Protein AF-A0A531LJQ5-F1 (afdb_monomer_lite)

Foldseek 3Di:
DDDDVVVQKDKDWDQQDDPRFTAIKIAGNPPRDIGGDDPPGAQRWDDWDADPVNQFIWTDRPRDPDTDTGGDDD

Secondary structure (DSSP, 8-state):
-EEETTTTEEEEEESS-GGG--EEEEEETTT--EEEEE-S--SSEEEEEE-TTSSEEEEEETTTTEEEEEE---

pLDDT: mean 92.93, std 8.01, range [65.94, 98.44]

Structure (mmCIF, N/CA/C/O backbone):
data_AF-A0A531LJQ5-F1
#
_entry.id   AF-A0A531LJQ5-F1
#
loop_
_atom_site.group_PDB
_atom_site.id
_atom_site.type_symbol
_atom_site.label_atom_id
_atom_site.label_alt_id
_atom_site.label_comp_id
_atom_site.label_asym_id
_atom_site.label_entity_id
_atom_site.label_seq_id
_atom_site.pdbx_PDB_ins_code
_atom_site.Cartn_x
_atom_site.Cartn_y
_atom_site.Cartn_z
_atom_site.occupancy
_atom_site.B_iso_or_equiv
_atom_site.auth_seq_id
_atom_site.auth_comp_id
_atom_site.auth_asym_id
_atom_site.auth_atom_id
_atom_site.pdbx_PDB_model_num
ATOM 1 N N . PRO A 1 1 ? -4.411 5.622 -4.008 1.00 94.88 1 PRO A N 1
ATOM 2 C CA . PRO A 1 1 ? -4.613 5.417 -2.550 1.00 94.88 1 PRO A CA 1
ATOM 3 C C . PRO A 1 1 ? -5.687 4.347 -2.319 1.00 94.88 1 PRO A C 1
ATOM 5 O O . PRO A 1 1 ? -6.561 4.205 -3.171 1.00 94.88 1 PRO A O 1
ATOM 8 N N . ILE A 1 2 ? -5.620 3.619 -1.202 1.00 98.19 2 ILE A N 1
ATOM 9 C CA . ILE A 1 2 ? -6.591 2.590 -0.797 1.00 98.19 2 ILE A CA 1
ATOM 10 C C . ILE A 1 2 ? -7.016 2.838 0.650 1.00 98.19 2 ILE A C 1
ATOM 12 O O . ILE A 1 2 ? -6.162 2.990 1.518 1.00 98.19 2 ILE A O 1
ATOM 16 N N . VAL A 1 3 ? -8.324 2.872 0.904 1.00 98.19 3 VAL A N 1
ATOM 17 C CA . VAL A 1 3 ? -8.898 3.059 2.244 1.00 98.19 3 VAL A CA 1
ATOM 18 C C . VAL A 1 3 ? -9.364 1.704 2.777 1.00 98.19 3 VAL A C 1
ATOM 20 O O . VAL A 1 3 ? -10.192 1.049 2.151 1.00 98.19 3 VAL A O 1
ATOM 23 N N . ASP A 1 4 ? -8.838 1.292 3.928 1.00 97.12 4 ASP A N 1
ATOM 24 C CA . ASP A 1 4 ? -9.295 0.141 4.709 1.00 97.12 4 ASP A CA 1
ATOM 25 C C . ASP A 1 4 ? -10.029 0.654 5.951 1.00 97.12 4 ASP A C 1
ATOM 27 O O . ASP A 1 4 ? -9.447 0.811 7.027 1.00 97.12 4 ASP A O 1
ATOM 31 N N . GLU A 1 5 ? -11.315 0.967 5.790 1.00 96.31 5 GLU A N 1
ATOM 32 C CA . GLU A 1 5 ? -12.141 1.496 6.882 1.00 96.31 5 GLU A CA 1
ATOM 33 C C . GLU A 1 5 ? -12.300 0.494 8.029 1.00 96.31 5 GLU A C 1
ATOM 35 O O . GLU A 1 5 ? -12.371 0.895 9.190 1.00 96.31 5 GLU A O 1
ATOM 40 N N . ALA A 1 6 ? -12.310 -0.808 7.721 1.00 94.50 6 ALA A N 1
ATOM 41 C CA . ALA A 1 6 ? -12.473 -1.861 8.716 1.00 94.50 6 ALA A CA 1
ATOM 42 C C . ALA A 1 6 ? 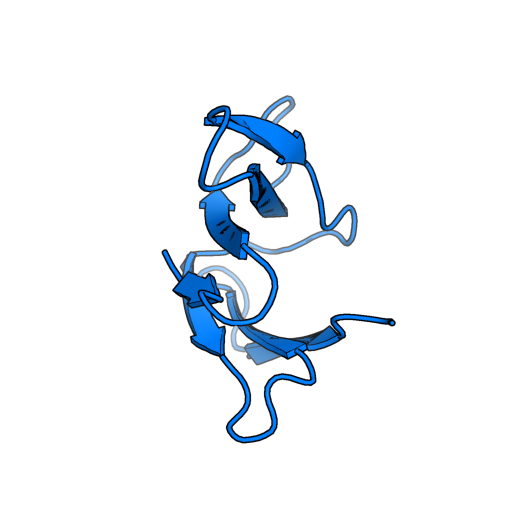-11.306 -1.886 9.713 1.00 94.50 6 ALA A C 1
ATOM 44 O O . ALA A 1 6 ? -11.517 -2.138 10.901 1.00 94.50 6 ALA A O 1
ATOM 45 N N . ARG A 1 7 ? -10.084 -1.600 9.243 1.00 95.56 7 ARG A N 1
ATOM 46 C CA . ARG A 1 7 ? -8.881 -1.535 10.089 1.00 95.56 7 ARG A CA 1
ATOM 47 C C . ARG A 1 7 ? -8.438 -0.116 10.444 1.00 95.56 7 ARG A C 1
ATOM 49 O O . ARG A 1 7 ? -7.550 0.032 11.277 1.00 95.56 7 ARG A O 1
ATOM 56 N N . GLY A 1 8 ? -9.050 0.907 9.853 1.00 97.44 8 GLY A N 1
ATOM 57 C CA . GLY A 1 8 ? -8.732 2.306 10.132 1.00 97.44 8 GLY A CA 1
ATOM 58 C C . GLY A 1 8 ? -7.484 2.827 9.413 1.00 97.44 8 GLY A C 1
ATOM 59 O O . GLY A 1 8 ? -6.847 3.740 9.928 1.00 97.44 8 GLY A O 1
ATOM 60 N N . TRP A 1 9 ? -7.124 2.278 8.247 1.00 97.94 9 TRP A N 1
ATOM 61 C CA . TRP A 1 9 ? -5.879 2.626 7.546 1.00 97.94 9 TRP A CA 1
ATOM 62 C C . TRP A 1 9 ? -6.106 3.241 6.161 1.00 97.94 9 TRP A C 1
ATOM 64 O O . TRP A 1 9 ? -6.964 2.805 5.397 1.00 97.94 9 TRP A O 1
ATOM 74 N N . LEU A 1 10 ? -5.263 4.208 5.802 1.00 98.31 10 LEU A N 1
ATOM 75 C CA . LEU A 1 10 ? -5.050 4.680 4.436 1.00 98.31 10 LEU A CA 1
ATOM 76 C C . LEU A 1 10 ? -3.703 4.164 3.934 1.00 98.31 10 LEU A C 1
ATOM 78 O O . LEU A 1 10 ? -2.673 4.441 4.545 1.00 98.31 10 LEU A O 1
ATOM 82 N N . TYR A 1 11 ? -3.701 3.484 2.792 1.00 97.75 11 TYR A N 1
ATOM 83 C CA . TYR A 1 11 ? -2.493 3.068 2.087 1.00 97.75 11 TYR A CA 1
ATOM 84 C C . TYR A 1 11 ? -2.241 3.974 0.881 1.00 97.75 11 TYR A C 1
ATOM 86 O O . TYR A 1 11 ? -3.139 4.225 0.066 1.00 97.75 11 TYR A O 1
ATOM 94 N N . VAL A 1 12 ? -1.006 4.446 0.736 1.00 96.88 12 VAL A N 1
ATOM 95 C CA . VAL A 1 12 ? -0.580 5.345 -0.342 1.00 96.88 12 VAL A CA 1
ATOM 96 C C . VAL A 1 12 ? 0.679 4.779 -0.981 1.00 96.88 12 VAL A C 1
ATOM 98 O O . VAL A 1 12 ? 1.638 4.466 -0.286 1.00 96.88 12 VAL A O 1
ATOM 101 N N . SER A 1 13 ? 0.665 4.617 -2.298 1.00 95.44 13 SER A N 1
ATOM 102 C CA . SER A 1 13 ? 1.858 4.297 -3.071 1.00 95.44 13 SER A CA 1
ATOM 103 C C . SER A 1 13 ? 2.712 5.549 -3.213 1.00 95.44 13 SER A C 1
ATOM 105 O O . SER A 1 13 ? 2.191 6.642 -3.439 1.00 95.44 13 SER A O 1
ATOM 107 N N . ASP A 1 14 ? 4.020 5.375 -3.100 1.00 93.00 14 ASP A N 1
ATOM 108 C CA . ASP A 1 14 ? 5.000 6.406 -3.394 1.00 93.00 14 ASP A CA 1
ATOM 109 C C . ASP A 1 14 ? 5.959 5.872 -4.455 1.00 93.00 14 ASP A C 1
ATOM 111 O O . ASP A 1 14 ? 6.680 4.893 -4.240 1.00 93.00 14 ASP A O 1
ATOM 115 N N . SER A 1 15 ? 5.929 6.491 -5.630 1.00 91.75 15 SER A N 1
ATOM 116 C CA . SER A 1 15 ? 6.680 6.037 -6.797 1.00 91.75 15 SER A CA 1
ATOM 117 C C . SER A 1 15 ? 8.174 6.339 -6.712 1.00 91.75 15 SER A C 1
ATOM 119 O O . SER A 1 15 ? 8.954 5.675 -7.388 1.00 91.75 15 SER A O 1
ATOM 121 N N . VAL A 1 16 ? 8.583 7.314 -5.894 1.00 83.06 16 VAL A N 1
ATOM 122 C CA . VAL A 1 16 ? 9.989 7.746 -5.792 1.00 83.06 16 VAL A CA 1
ATOM 123 C C . VAL A 1 16 ? 10.500 7.644 -4.356 1.00 83.06 16 VAL A C 1
ATOM 125 O O . VAL A 1 16 ? 11.637 7.220 -4.157 1.00 83.06 16 VAL A O 1
ATOM 128 N N . GLY A 1 17 ? 9.661 7.930 -3.359 1.00 69.75 17 GLY A N 1
ATOM 129 C CA . GLY A 1 17 ? 9.995 7.749 -1.951 1.00 69.75 17 GLY A CA 1
ATOM 130 C C . GLY A 1 17 ? 10.989 8.747 -1.371 1.00 69.75 17 GLY A C 1
ATOM 131 O O . GLY A 1 17 ? 11.565 9.596 -2.053 1.00 69.75 17 GLY A O 1
ATOM 132 N N . GLU A 1 18 ? 11.243 8.569 -0.076 1.00 66.94 18 GLU A N 1
ATOM 133 C CA . GLU A 1 18 ? 12.393 9.135 0.627 1.00 66.94 18 GLU A CA 1
ATOM 134 C C . GLU A 1 18 ? 13.639 8.270 0.332 1.00 66.94 18 GLU A C 1
ATOM 136 O O . GLU A 1 18 ? 13.560 7.039 0.275 1.00 66.94 18 GLU A O 1
ATOM 141 N N . ASP A 1 19 ? 14.795 8.896 0.091 1.00 71.31 19 ASP A N 1
ATOM 142 C CA . ASP A 1 19 ? 16.035 8.238 -0.369 1.00 71.31 19 ASP A CA 1
ATOM 143 C C . ASP A 1 19 ? 15.925 7.469 -1.702 1.00 71.31 19 ASP A C 1
ATOM 145 O O . ASP A 1 19 ? 16.664 6.508 -1.930 1.00 71.31 19 ASP A O 1
ATOM 149 N N . ASN A 1 20 ? 15.028 7.886 -2.602 1.00 69.06 20 ASN A N 1
ATOM 150 C CA . ASN A 1 20 ? 14.865 7.279 -3.930 1.00 69.06 20 ASN A CA 1
ATOM 151 C C . ASN A 1 20 ? 14.391 5.808 -3.880 1.00 69.06 20 ASN A C 1
ATOM 153 O O . ASN A 1 20 ? 14.756 4.989 -4.730 1.00 69.06 20 ASN A O 1
ATOM 157 N N . ARG A 1 21 ? 13.609 5.455 -2.851 1.00 72.88 21 ARG A N 1
ATOM 158 C CA . ARG A 1 21 ? 13.035 4.120 -2.654 1.00 72.88 21 ARG A CA 1
ATOM 159 C C . ARG A 1 21 ? 11.517 4.154 -2.744 1.00 72.88 21 ARG A C 1
ATOM 161 O O . ARG A 1 21 ? 10.842 4.531 -1.791 1.00 72.88 21 ARG A O 1
ATOM 168 N N . SER A 1 22 ? 10.987 3.677 -3.864 1.00 88.44 22 SER A N 1
ATOM 169 C CA . SER A 1 22 ? 9.551 3.479 -4.030 1.00 88.44 22 SER A CA 1
ATOM 170 C C . SER A 1 22 ? 8.987 2.462 -3.030 1.00 88.44 22 SER A C 1
ATOM 172 O O . SER A 1 22 ? 9.664 1.496 -2.673 1.00 88.44 22 SER A O 1
ATOM 174 N N . GLY A 1 23 ? 7.741 2.661 -2.596 1.00 93.12 23 GLY A N 1
ATOM 175 C CA . GLY A 1 23 ? 7.086 1.756 -1.659 1.00 93.12 23 GLY A CA 1
ATOM 176 C C . GLY A 1 23 ? 5.648 2.141 -1.332 1.00 93.12 23 GLY A C 1
ATOM 177 O O . GLY A 1 23 ? 4.976 2.853 -2.081 1.00 93.12 23 GLY A O 1
ATOM 178 N N . ILE A 1 24 ? 5.172 1.650 -0.186 1.00 95.31 24 ILE A N 1
ATOM 179 C CA . ILE A 1 24 ? 3.816 1.904 0.311 1.00 95.31 24 ILE A CA 1
ATOM 180 C C . ILE A 1 24 ? 3.904 2.523 1.695 1.00 95.31 24 ILE A C 1
ATOM 182 O O . ILE A 1 24 ? 4.511 1.955 2.606 1.00 95.31 24 ILE A O 1
ATOM 186 N N . PHE A 1 25 ? 3.236 3.652 1.858 1.00 94.81 25 PHE A N 1
ATOM 187 C CA . PHE A 1 25 ? 3.023 4.324 3.125 1.00 94.81 25 PHE A CA 1
ATOM 188 C C . PHE A 1 25 ? 1.655 3.961 3.687 1.00 94.81 25 PHE A C 1
ATOM 190 O O . PHE A 1 25 ? 0.704 3.708 2.941 1.00 94.81 25 PHE A O 1
ATOM 197 N N . ARG A 1 26 ? 1.553 3.950 5.015 1.00 96.38 26 ARG A N 1
ATOM 198 C CA . ARG A 1 26 ? 0.300 3.702 5.725 1.00 96.38 26 ARG A CA 1
ATOM 199 C C . ARG A 1 26 ? 0.079 4.763 6.791 1.00 96.38 26 ARG A C 1
ATOM 201 O O . ARG A 1 26 ? 0.999 5.047 7.555 1.00 96.38 26 ARG A O 1
ATOM 208 N N . TYR A 1 27 ? -1.141 5.286 6.854 1.00 98.00 27 TYR A N 1
ATOM 209 C CA . TYR A 1 27 ? -1.555 6.330 7.792 1.00 98.00 27 TYR A CA 1
ATOM 210 C C . TYR A 1 27 ? -2.831 5.928 8.523 1.00 98.00 27 TYR A C 1
ATOM 212 O O . TYR A 1 27 ? -3.746 5.377 7.908 1.00 98.00 27 TYR A O 1
ATOM 220 N N . ASP A 1 28 ? -2.886 6.196 9.824 1.00 98.31 28 ASP A N 1
ATOM 221 C CA . ASP A 1 28 ? -4.091 6.037 10.635 1.00 98.31 28 ASP A CA 1
ATOM 222 C C . ASP A 1 28 ? -5.155 7.042 10.175 1.00 98.31 28 ASP A C 1
ATOM 224 O O . ASP A 1 28 ? -4.885 8.236 10.037 1.00 98.31 28 ASP A O 1
ATOM 228 N N . LEU A 1 29 ? -6.377 6.568 9.928 1.00 98.19 29 LEU A N 1
ATOM 229 C CA . LEU A 1 29 ? -7.462 7.408 9.412 1.00 98.19 29 LEU A CA 1
ATOM 230 C C . LEU A 1 29 ? -7.977 8.438 10.428 1.00 98.19 29 LEU A C 1
ATOM 232 O O . LEU A 1 29 ? -8.614 9.409 10.022 1.00 98.19 29 LEU A O 1
ATOM 236 N N . LYS A 1 30 ? -7.752 8.243 11.732 1.00 98.00 30 LYS A N 1
ATOM 237 C CA . LYS A 1 30 ? -8.229 9.152 12.783 1.00 98.00 30 LYS A CA 1
ATOM 238 C C . LYS A 1 30 ? -7.199 10.217 13.127 1.00 98.00 30 LYS A C 1
ATOM 240 O O . LYS A 1 30 ? -7.573 11.371 13.318 1.00 98.00 30 LYS A O 1
ATOM 245 N N . THR A 1 31 ? -5.933 9.834 13.259 1.00 98.19 31 THR A N 1
ATOM 246 C CA . THR A 1 31 ? -4.859 10.728 13.711 1.00 98.19 31 THR A CA 1
ATOM 247 C C . THR A 1 31 ? -4.049 11.304 12.557 1.00 98.19 31 THR A C 1
ATOM 249 O O . THR A 1 31 ? -3.430 12.352 12.717 1.00 98.19 31 THR A O 1
ATOM 252 N N . GLY A 1 32 ? -4.046 10.643 11.395 1.00 97.75 32 GLY A N 1
ATOM 253 C CA . GLY A 1 32 ? -3.168 10.975 10.275 1.00 97.75 32 GLY A CA 1
ATOM 254 C C . GLY A 1 32 ? -1.707 10.578 10.504 1.00 97.75 32 GLY A C 1
ATOM 255 O O . GLY A 1 32 ? -0.868 10.836 9.642 1.00 97.75 32 GLY A O 1
ATOM 256 N N . GLU A 1 33 ? -1.379 9.952 11.637 1.00 98.19 33 GLU A N 1
ATOM 257 C CA . GLU A 1 33 ? -0.027 9.473 11.908 1.00 98.19 33 GLU A CA 1
ATOM 258 C C . GLU A 1 33 ? 0.297 8.272 11.024 1.00 98.19 33 GLU A C 1
ATOM 260 O O . GLU A 1 33 ? -0.519 7.368 10.834 1.00 98.19 33 GLU A O 1
ATOM 265 N N . GLY A 1 34 ? 1.507 8.246 10.474 1.00 94.50 34 GLY A N 1
ATOM 266 C CA . GLY A 1 34 ? 1.902 7.189 9.562 1.00 94.50 34 GLY A CA 1
ATOM 267 C C . GLY A 1 34 ? 3.309 7.345 9.023 1.00 94.50 34 GLY A C 1
ATOM 268 O O . GLY A 1 34 ? 4.071 8.215 9.439 1.00 94.50 34 GLY A O 1
ATOM 269 N N . GLY A 1 35 ? 3.649 6.467 8.088 1.00 92.94 35 GLY A N 1
ATOM 270 C CA . GLY A 1 35 ? 4.972 6.415 7.485 1.00 92.94 35 GLY A CA 1
ATOM 271 C C . GLY A 1 35 ? 5.131 5.222 6.555 1.00 92.94 35 GLY A C 1
ATOM 272 O O . GLY A 1 35 ? 4.154 4.559 6.195 1.00 92.94 35 GLY A O 1
ATOM 273 N N . LEU A 1 36 ? 6.381 4.953 6.174 1.00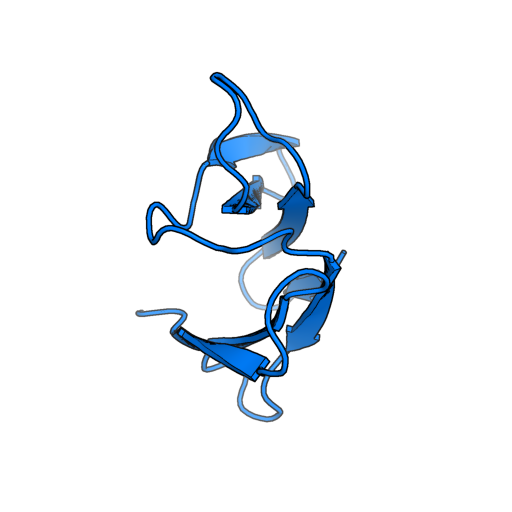 92.00 36 LEU A N 1
ATOM 274 C CA . LEU A 1 36 ? 6.727 3.825 5.318 1.00 92.00 36 LEU A CA 1
ATOM 275 C C . LEU A 1 36 ? 6.283 2.510 5.972 1.00 92.00 36 LEU A C 1
ATOM 277 O O . LEU A 1 36 ? 6.716 2.173 7.077 1.00 92.00 36 LEU A O 1
ATOM 281 N N . TRP A 1 37 ? 5.431 1.767 5.272 1.00 93.00 37 TRP A N 1
ATOM 282 C CA . TRP A 1 37 ? 4.841 0.522 5.750 1.00 93.00 37 TRP A CA 1
ATOM 283 C C . TRP A 1 37 ? 5.481 -0.699 5.093 1.00 93.00 37 TRP A C 1
ATOM 285 O O . TRP A 1 37 ? 5.970 -1.581 5.797 1.00 93.00 37 TRP A O 1
ATOM 295 N N . CYS A 1 38 ? 5.540 -0.727 3.760 1.00 88.81 38 CYS A N 1
ATOM 296 C CA . CYS A 1 38 ? 6.227 -1.787 3.028 1.00 88.81 38 CYS A CA 1
ATOM 297 C C . CYS A 1 38 ? 7.655 -1.346 2.688 1.00 88.81 38 CYS A C 1
ATOM 299 O O . CYS A 1 38 ? 7.848 -0.318 2.043 1.00 88.81 38 CYS A O 1
ATOM 301 N N . ARG A 1 39 ? 8.650 -2.116 3.150 1.00 77.31 39 ARG A N 1
ATOM 302 C CA . ARG A 1 39 ? 10.085 -1.864 2.906 1.00 77.31 39 ARG A CA 1
ATOM 303 C C . ARG A 1 39 ? 10.661 -2.704 1.768 1.00 77.31 39 ARG A C 1
ATOM 305 O O . ARG A 1 39 ? 11.852 -2.585 1.483 1.00 77.31 39 ARG A O 1
ATOM 312 N N . GLU A 1 40 ? 9.855 -3.578 1.174 1.00 84.50 40 GLU A N 1
ATOM 313 C CA . GLU A 1 40 ? 10.266 -4.327 -0.008 1.00 84.50 40 GLU A CA 1
ATOM 314 C C . GLU A 1 40 ? 10.523 -3.347 -1.150 1.00 84.50 40 GLU A C 1
ATOM 316 O O . GLU A 1 40 ? 9.785 -2.377 -1.329 1.00 84.50 40 GLU A O 1
ATOM 321 N N . ALA A 1 41 ? 11.611 -3.573 -1.884 1.00 85.88 41 ALA A N 1
ATOM 322 C CA . ALA A 1 41 ? 11.956 -2.720 -3.006 1.00 85.88 41 ALA A CA 1
ATOM 323 C C . ALA A 1 41 ? 10.910 -2.890 -4.110 1.00 85.88 41 ALA A C 1
ATOM 325 O O . ALA A 1 41 ? 10.647 -4.011 -4.540 1.00 85.88 41 ALA A O 1
ATOM 326 N N . MET A 1 42 ? 10.357 -1.771 -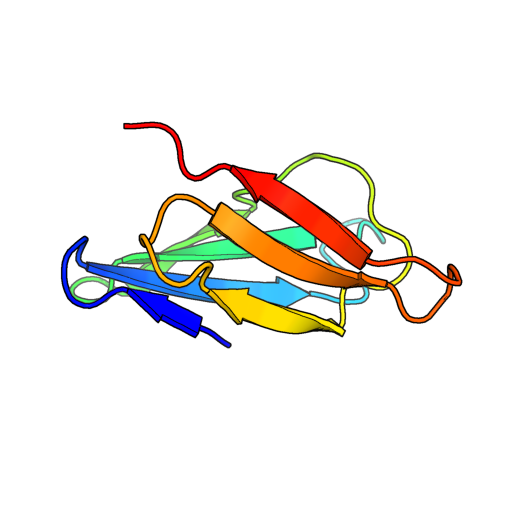4.571 1.00 91.75 42 MET A N 1
ATOM 327 C CA . MET A 1 42 ? 9.429 -1.720 -5.697 1.00 91.75 42 MET A CA 1
ATOM 328 C C . MET A 1 42 ? 10.016 -0.872 -6.820 1.00 91.75 42 MET A C 1
ATOM 330 O O . MET A 1 42 ? 10.744 0.096 -6.586 1.00 91.75 42 MET A O 1
ATOM 334 N N . SER A 1 43 ? 9.675 -1.219 -8.053 1.00 93.75 43 SER A N 1
ATOM 335 C CA . SER A 1 43 ? 10.039 -0.497 -9.262 1.00 93.75 43 SER A CA 1
ATOM 336 C C . SER A 1 43 ? 8.907 0.458 -9.645 1.00 93.75 43 SER A C 1
ATOM 338 O O . SER A 1 43 ? 8.029 0.142 -10.447 1.00 93.75 43 SER A O 1
ATOM 340 N N . PHE A 1 44 ? 8.904 1.643 -9.026 1.00 93.81 44 PHE A N 1
ATOM 341 C CA . PHE A 1 44 ? 7.891 2.676 -9.264 1.00 93.81 44 PHE A CA 1
ATOM 342 C C . PHE A 1 44 ? 6.468 2.187 -8.911 1.00 93.81 44 PHE A C 1
ATOM 344 O O . PHE A 1 44 ? 5.602 2.008 -9.773 1.00 93.81 44 PHE A O 1
ATOM 351 N N . ALA A 1 45 ? 6.221 1.948 -7.620 1.00 95.31 45 ALA A N 1
ATOM 352 C CA . ALA A 1 45 ? 4.906 1.644 -7.065 1.00 95.31 45 ALA A CA 1
ATOM 353 C C . ALA A 1 45 ? 3.907 2.749 -7.433 1.00 95.31 45 ALA A C 1
ATOM 355 O O . ALA A 1 45 ? 4.134 3.932 -7.164 1.00 95.31 45 ALA A O 1
ATOM 356 N N . ASN A 1 46 ? 2.801 2.367 -8.069 1.00 95.56 46 ASN A N 1
ATOM 357 C CA . ASN A 1 46 ? 1.877 3.321 -8.675 1.00 95.56 46 ASN A CA 1
ATOM 358 C C . ASN A 1 46 ? 0.421 2.976 -8.347 1.00 95.56 46 ASN A C 1
ATOM 360 O O . ASN A 1 46 ? -0.093 3.374 -7.300 1.00 95.56 46 ASN A O 1
ATOM 364 N N . GLY A 1 47 ? -0.256 2.213 -9.205 1.00 96.50 47 GLY A N 1
ATOM 365 C CA . GLY A 1 47 ? -1.628 1.784 -8.958 1.00 96.50 47 GLY A CA 1
ATOM 366 C C . GLY A 1 47 ? -1.689 0.746 -7.842 1.00 96.50 47 GLY A C 1
ATOM 367 O O . GLY A 1 47 ? -0.851 -0.150 -7.791 1.00 96.50 47 GLY A O 1
ATOM 368 N N . ME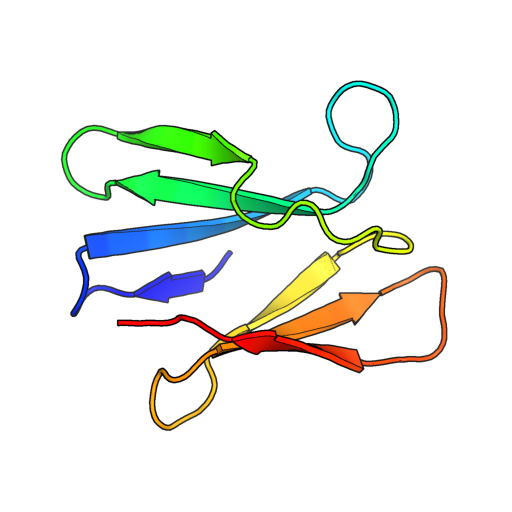T A 1 48 ? -2.694 0.839 -6.971 1.00 98.00 48 MET A N 1
ATOM 369 C CA . MET A 1 48 ? -2.963 -0.188 -5.963 1.00 98.00 48 MET A CA 1
ATOM 370 C C . MET A 1 48 ? -4.437 -0.572 -5.946 1.00 98.00 48 MET A C 1
ATOM 372 O O . MET A 1 48 ? -5.292 0.260 -6.252 1.00 98.00 48 MET A O 1
ATOM 376 N N . ALA A 1 49 ? -4.718 -1.808 -5.542 1.00 98.44 49 ALA A N 1
ATOM 377 C CA . ALA A 1 49 ? -6.052 -2.315 -5.250 1.00 98.44 49 ALA A CA 1
ATOM 378 C C . ALA A 1 49 ? -6.015 -3.220 -4.011 1.00 98.44 49 ALA A C 1
ATOM 380 O O . ALA A 1 49 ? -5.064 -3.973 -3.821 1.00 98.44 49 ALA A O 1
ATOM 381 N N . MET A 1 50 ? -7.056 -3.163 -3.180 1.00 98.06 50 MET A N 1
ATOM 382 C CA . MET A 1 50 ? -7.236 -4.102 -2.069 1.00 98.06 50 MET A CA 1
ATOM 383 C C . MET A 1 50 ? -7.636 -5.480 -2.613 1.00 98.06 50 MET A C 1
ATOM 385 O O . MET A 1 50 ? -8.481 -5.565 -3.508 1.00 98.06 50 MET A O 1
ATOM 389 N N . ALA A 1 51 ? -7.060 -6.552 -2.069 1.00 97.56 51 ALA A N 1
ATOM 390 C CA . ALA A 1 51 ? -7.547 -7.905 -2.313 1.00 97.56 51 ALA A CA 1
ATOM 391 C C . ALA A 1 51 ? -9.010 -8.031 -1.830 1.00 97.56 51 ALA A C 1
ATOM 393 O O . ALA A 1 51 ? -9.359 -7.430 -0.814 1.00 97.56 51 ALA A O 1
ATOM 394 N N . PRO A 1 52 ? -9.891 -8.797 -2.499 1.00 96.25 52 PRO A N 1
ATOM 395 C CA . PRO A 1 52 ? -11.315 -8.846 -2.139 1.00 96.25 52 PRO A CA 1
ATOM 396 C C . PRO A 1 52 ? -11.607 -9.302 -0.701 1.00 96.25 52 PRO A C 1
ATOM 398 O O . PRO A 1 52 ? -12.625 -8.927 -0.129 1.00 96.25 52 PRO A O 1
ATOM 401 N N . ASP A 1 53 ? -10.720 -10.108 -0.121 1.00 95.38 53 ASP A N 1
ATOM 402 C CA . ASP A 1 53 ? -10.787 -10.588 1.263 1.00 95.38 53 ASP A CA 1
ATOM 403 C C . ASP A 1 53 ? -10.087 -9.651 2.267 1.00 95.38 53 ASP A C 1
ATOM 405 O O . ASP A 1 53 ? -10.045 -9.927 3.466 1.00 95.38 53 ASP A O 1
ATOM 409 N N . GLY A 1 54 ? -9.522 -8.541 1.788 1.00 96.06 54 GLY A N 1
ATOM 410 C CA . GLY A 1 54 ? -8.763 -7.590 2.589 1.00 96.06 54 GLY A CA 1
ATOM 411 C C . GLY A 1 54 ? -7.460 -8.159 3.152 1.00 96.06 54 GLY A C 1
ATOM 412 O O . GLY A 1 54 ? -6.988 -7.643 4.167 1.00 96.06 54 GLY A O 1
ATOM 413 N N . SER A 1 55 ? -6.915 -9.229 2.560 1.00 96.31 55 SER A N 1
ATOM 414 C CA . SER A 1 55 ? -5.680 -9.891 3.009 1.00 96.31 55 SER A CA 1
ATOM 415 C C . SER A 1 55 ? -4.398 -9.205 2.538 1.00 96.31 55 SER A C 1
ATOM 417 O O . SER A 1 55 ? -3.317 -9.535 3.024 1.00 96.31 55 SER A O 1
ATOM 419 N N . GLY A 1 56 ? -4.487 -8.252 1.611 1.00 97.25 56 GLY A N 1
ATOM 420 C CA . GLY A 1 56 ? -3.318 -7.616 1.018 1.00 97.25 56 GLY A CA 1
ATOM 421 C C . GLY A 1 56 ? -3.650 -6.581 -0.048 1.00 97.25 56 GLY A C 1
ATOM 422 O O . GLY A 1 56 ? -4.815 -6.321 -0.351 1.00 97.25 56 GLY A O 1
ATOM 423 N N . LEU A 1 57 ? -2.603 -5.992 -0.620 1.00 98.19 57 LEU A N 1
ATOM 424 C CA . LEU A 1 57 ? -2.672 -5.042 -1.725 1.00 98.19 57 LEU A CA 1
ATOM 425 C C . LEU A 1 57 ? -2.031 -5.640 -2.976 1.00 98.19 57 LEU A C 1
ATOM 427 O O . LEU A 1 57 ? -0.907 -6.134 -2.927 1.00 98.19 57 LEU A O 1
ATOM 431 N N . TYR A 1 58 ? -2.714 -5.523 -4.109 1.00 98.25 58 TYR A N 1
ATOM 432 C CA . TYR A 1 58 ? -2.097 -5.651 -5.424 1.00 98.25 58 TYR A CA 1
ATOM 433 C C . TYR A 1 58 ? -1.521 -4.304 -5.838 1.00 98.25 58 TYR A C 1
ATOM 435 O O . TYR A 1 58 ? -2.214 -3.290 -5.748 1.00 98.25 58 TYR A O 1
ATOM 443 N N . VAL A 1 59 ? -0.276 -4.301 -6.303 1.00 97.94 59 VAL A N 1
ATOM 444 C CA . VAL A 1 59 ? 0.483 -3.094 -6.636 1.00 97.94 59 VAL A CA 1
ATOM 445 C C . VAL A 1 59 ? 1.016 -3.218 -8.053 1.00 97.94 59 VAL A C 1
ATOM 447 O O . VAL A 1 59 ? 1.693 -4.189 -8.376 1.00 97.94 59 VAL A O 1
ATOM 450 N N . VAL A 1 60 ? 0.723 -2.230 -8.892 1.00 97.81 60 VAL A N 1
ATOM 451 C CA . VAL A 1 60 ? 1.361 -2.074 -10.199 1.00 97.81 60 VAL A CA 1
ATOM 452 C C . VAL A 1 60 ? 2.699 -1.375 -10.001 1.00 97.81 60 VAL A C 1
ATOM 454 O O . VAL A 1 60 ? 2.753 -0.270 -9.451 1.00 97.81 60 VAL A O 1
ATOM 457 N N . GLU A 1 61 ? 3.754 -2.003 -10.497 1.00 96.38 61 GLU A N 1
ATOM 458 C CA . GLU A 1 61 ? 5.086 -1.421 -10.622 1.00 96.38 61 GLU A CA 1
ATOM 459 C C . GLU A 1 61 ? 5.214 -0.888 -12.053 1.00 96.38 61 GLU A C 1
ATOM 461 O O . GLU A 1 61 ? 4.991 -1.623 -13.003 1.00 96.38 61 GLU A O 1
ATOM 466 N N . SER A 1 62 ? 5.443 0.413 -12.249 1.00 95.75 62 SER A N 1
ATOM 467 C CA . SER A 1 62 ? 5.405 0.988 -13.614 1.00 95.75 62 SER A CA 1
ATOM 468 C C . SER A 1 62 ? 6.692 0.740 -14.401 1.00 95.75 62 SER A C 1
ATOM 470 O O . SER A 1 62 ?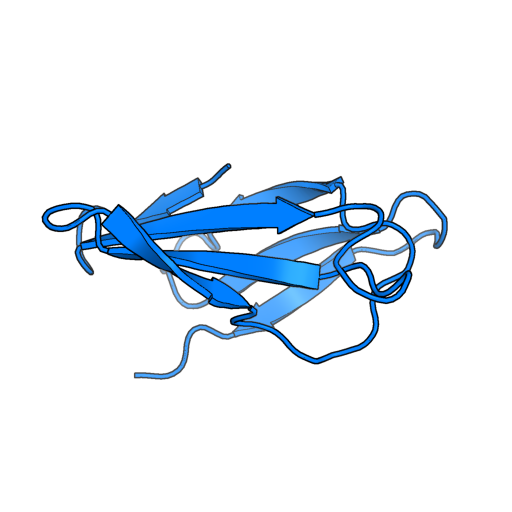 6.654 0.696 -15.630 1.00 95.75 62 SER A O 1
ATOM 472 N N . ASP A 1 63 ? 7.803 0.540 -13.691 1.00 95.25 63 ASP A N 1
ATOM 473 C CA . ASP A 1 63 ? 9.128 0.317 -14.277 1.00 95.25 63 ASP A CA 1
ATOM 474 C C . ASP A 1 63 ? 9.496 -1.180 -14.347 1.00 95.25 63 ASP A C 1
ATOM 476 O O . ASP A 1 63 ? 10.548 -1.551 -14.872 1.00 95.25 63 ASP A O 1
ATOM 480 N N . ALA A 1 64 ? 8.597 -2.060 -13.892 1.00 94.00 64 ALA A N 1
ATOM 481 C CA . ALA A 1 64 ? 8.696 -3.506 -14.046 1.00 94.00 64 ALA A CA 1
ATOM 482 C C . ALA A 1 64 ? 7.372 -4.070 -14.590 1.00 94.00 64 ALA A C 1
ATOM 484 O O . ALA A 1 64 ? 6.309 -3.692 -14.120 1.00 94.00 64 ALA A O 1
ATOM 485 N N . PRO A 1 65 ? 7.371 -5.002 -15.560 1.00 95.38 65 PRO A N 1
ATOM 486 C CA . PRO A 1 65 ? 6.137 -5.561 -16.114 1.00 95.38 65 PRO A CA 1
ATOM 487 C C . PRO A 1 65 ? 5.512 -6.605 -15.167 1.00 95.38 65 PRO A C 1
ATOM 489 O O . PRO A 1 65 ? 5.383 -7.779 -15.519 1.00 95.38 65 PRO A O 1
ATOM 492 N N . CYS A 1 66 ? 5.152 -6.200 -13.948 1.00 96.31 66 CYS A N 1
ATOM 493 C CA . CYS A 1 66 ? 4.619 -7.078 -12.914 1.00 96.31 66 CYS A CA 1
ATOM 494 C C . CYS A 1 66 ? 3.528 -6.417 -12.059 1.00 96.31 66 CYS A C 1
ATOM 496 O O . CYS A 1 66 ? 3.308 -5.206 -12.069 1.00 96.31 66 CYS A O 1
ATOM 498 N N . ILE A 1 67 ? 2.836 -7.275 -11.310 1.00 97.25 67 ILE A N 1
ATOM 499 C CA . ILE A 1 67 ? 1.978 -6.889 -10.196 1.00 97.25 67 ILE A CA 1
ATOM 500 C C . ILE A 1 67 ? 2.527 -7.596 -8.964 1.00 97.25 67 ILE A C 1
ATOM 502 O O . ILE A 1 67 ? 2.619 -8.826 -8.952 1.00 97.25 67 ILE A O 1
ATOM 506 N N . SER A 1 68 ? 2.852 -6.827 -7.934 1.00 96.44 68 SER A N 1
ATOM 507 C CA . SER A 1 68 ? 3.277 -7.353 -6.639 1.00 96.44 68 SER A CA 1
ATOM 508 C C . SER A 1 68 ? 2.081 -7.490 -5.705 1.00 96.44 68 SER A C 1
ATOM 510 O O . SER A 1 68 ? 1.159 -6.673 -5.728 1.00 96.44 68 SER A O 1
ATOM 512 N N . HIS A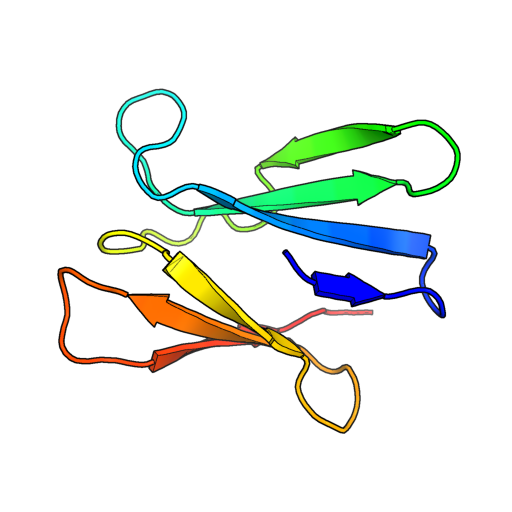 1 69 ? 2.078 -8.542 -4.890 1.00 96.56 69 HIS A N 1
ATOM 513 C CA . HIS A 1 69 ? 1.079 -8.741 -3.846 1.00 96.56 69 HIS A CA 1
ATOM 514 C C . HIS A 1 69 ? 1.727 -8.545 -2.477 1.00 96.56 69 HIS A C 1
ATOM 516 O O . HIS A 1 69 ? 2.594 -9.325 -2.090 1.00 96.56 69 HIS A O 1
ATOM 522 N N . VAL A 1 70 ? 1.279 -7.525 -1.745 1.00 96.62 70 VAL A N 1
ATOM 523 C CA . VAL A 1 70 ? 1.788 -7.181 -0.414 1.00 96.62 70 VAL A CA 1
ATOM 524 C C . VAL A 1 70 ? 0.765 -7.598 0.641 1.00 96.62 70 VAL A C 1
ATOM 526 O O . VAL A 1 70 ? -0.305 -6.987 0.711 1.00 96.62 70 VAL A O 1
ATOM 529 N N . PRO A 1 71 ? 1.050 -8.614 1.471 1.00 96.44 71 PRO A N 1
ATOM 530 C CA . PRO A 1 71 ? 0.101 -9.086 2.469 1.00 96.44 71 PRO A CA 1
ATOM 531 C C . PRO A 1 71 ? -0.073 -8.082 3.618 1.00 96.44 71 PRO A C 1
ATOM 533 O O . PRO A 1 71 ? 0.887 -7.502 4.126 1.00 96.44 71 PRO A O 1
ATOM 536 N N . ILE A 1 72 ? -1.312 -7.927 4.079 1.00 94.88 72 ILE A N 1
ATOM 537 C CA . ILE A 1 72 ? -1.664 -7.275 5.340 1.00 94.88 72 ILE A CA 1
ATOM 538 C C . ILE A 1 72 ? -1.782 -8.383 6.386 1.00 94.88 72 ILE A C 1
ATOM 540 O O . ILE A 1 72 ? -2.790 -9.086 6.467 1.00 94.88 72 ILE A O 1
ATOM 544 N N . LEU A 1 73 ? -0.721 -8.561 7.170 1.00 87.25 73 LEU A N 1
ATOM 545 C CA . LEU A 1 73 ? -0.691 -9.533 8.262 1.00 87.25 73 LEU A CA 1
ATOM 546 C C . LEU A 1 73 ? -1.457 -8.987 9.479 1.00 87.25 73 LEU A C 1
ATOM 548 O O . LEU A 1 73 ? -1.414 -7.782 9.744 1.00 87.25 73 LEU A O 1
ATOM 552 N N . ALA A 1 74 ? -2.183 -9.877 10.162 1.00 65.94 74 ALA A N 1
ATOM 553 C CA . ALA A 1 74 ? -2.970 -9.577 11.361 1.00 65.94 74 ALA A CA 1
ATOM 554 C C . ALA A 1 74 ? -2.097 -9.238 12.577 1.00 65.94 74 ALA A C 1
ATOM 556 O O . ALA A 1 74 ? -0.988 -9.811 12.687 1.00 65.94 74 ALA A O 1
#

Radius of gyration: 11.72 Å; chains: 1; bounding box: 28×22×30 Å

Sequence (74 aa):
PIVDEARGWLYVSDSVGEDNRSGIFRYDLKTGEGGLWCREAMSFANGMAMAPDGSGLYVVESDAPCISHVPILA